Protein AF-A0A927MT51-F1 (afdb_monomer)

pLDDT: mean 70.14, std 13.71, range [46.22, 94.44]

Foldseek 3Di:
DFLVVLLVLLLVLLLVVCVPPPPVVSVVSSVVSNVVSVCLNVVCVVVVHDRLVSNVVSLVVSVVVLVVCPVVVCVVDVDPDDPCLSSVLSVQLSVLVVQCSVVVVDPDCVSPVVSVCSNCVSVVVVVVVVVVVVPDDPPPPDPPDDD

Secondary structure (DSSP, 8-state):
--HHHHHHHHHHHHHHHHTTS-HHHHHHHHHHHHHHHHHHHHHHHHTT--HHHHHHHHHHHHHHHHHHHHHHHHHH---SS-THHHHHHHHHHHHHHHHHHHSSSS--THHHHHHHHHHHHHHHHHHHHHHHHTT------------

Solvent-accessible surface area (backbone atoms only — not comparable to full-atom values): 8426 Å² total; per-residue (Å²): 117,57,36,66,63,48,44,53,49,52,52,53,45,45,55,62,71,32,62,90,52,62,64,74,61,33,53,51,53,43,52,53,51,50,50,53,50,51,51,51,52,55,52,40,48,76,70,69,50,52,48,62,59,51,26,49,52,55,51,53,50,50,56,55,49,51,67,64,43,54,65,50,51,54,68,79,42,83,63,94,63,83,76,57,60,69,52,50,54,50,51,46,39,50,50,17,50,47,33,43,72,54,36,73,76,51,101,52,72,65,40,41,53,54,15,49,50,48,35,51,58,52,49,51,60,49,52,54,49,54,59,57,63,73,65,63,70,80,79,76,80,76,89,73,87,81,132

Radius of gyration: 19.11 Å; Cα contacts (8 Å, |Δi|>4): 81; chains: 1; bounding box: 39×28×73 Å

Mean predicted aligned error: 13.45 Å

Structure (mmCIF, N/CA/C/O backbone):
data_AF-A0A927MT51-F1
#
_entry.id   AF-A0A927MT51-F1
#
loop_
_atom_site.group_PDB
_atom_site.id
_atom_site.type_symbol
_atom_site.label_atom_id
_atom_site.label_alt_id
_atom_site.label_comp_id
_atom_site.label_asym_id
_atom_site.label_entity_id
_atom_site.label_seq_id
_atom_site.pdbx_PDB_ins_code
_atom_site.Cartn_x
_atom_site.Cartn_y
_atom_site.Cartn_z
_atom_site.occupancy
_atom_site.B_iso_or_equiv
_atom_site.auth_seq_id
_atom_site.auth_comp_id
_atom_site.auth_asym_id
_atom_site.auth_atom_id
_atom_site.pdbx_PDB_model_num
ATOM 1 N N . MET A 1 1 ? 13.437 -1.380 -6.213 1.00 63.91 1 MET A N 1
ATOM 2 C CA . MET A 1 1 ? 12.680 -1.936 -5.066 1.00 63.91 1 MET A CA 1
ATOM 3 C C . MET A 1 1 ? 11.728 -2.993 -5.608 1.00 63.91 1 MET A C 1
ATOM 5 O O . MET A 1 1 ? 11.114 -2.711 -6.627 1.00 63.91 1 MET A O 1
ATOM 9 N N . THR A 1 2 ? 11.654 -4.188 -5.011 1.00 83.12 2 THR A N 1
ATOM 10 C CA . THR A 1 2 ? 10.802 -5.279 -5.529 1.00 83.12 2 THR A CA 1
ATOM 11 C C . THR A 1 2 ? 9.343 -5.097 -5.082 1.00 83.12 2 THR A C 1
ATOM 13 O O . THR A 1 2 ? 9.113 -4.524 -4.006 1.00 83.12 2 THR A O 1
ATOM 16 N N . PRO A 1 3 ? 8.354 -5.558 -5.865 1.00 82.88 3 PRO A N 1
ATOM 17 C CA . PRO A 1 3 ? 6.940 -5.418 -5.525 1.00 82.88 3 PRO A CA 1
ATOM 18 C C . PRO A 1 3 ? 6.567 -6.115 -4.207 1.00 82.88 3 PRO A C 1
ATOM 20 O O . PRO A 1 3 ? 5.723 -5.608 -3.474 1.00 82.88 3 PRO A O 1
ATOM 23 N N . GLU A 1 4 ? 7.263 -7.184 -3.811 1.00 86.50 4 GLU A N 1
ATOM 24 C CA . GLU A 1 4 ? 7.046 -7.880 -2.532 1.00 86.50 4 GLU A CA 1
ATOM 25 C C . GLU A 1 4 ? 7.396 -7.007 -1.331 1.00 86.50 4 GLU A C 1
ATOM 27 O O . GLU A 1 4 ? 6.743 -7.083 -0.290 1.00 86.50 4 GLU A O 1
ATOM 32 N N . ARG A 1 5 ? 8.440 -6.174 -1.442 1.00 79.94 5 ARG A N 1
ATOM 33 C CA . ARG A 1 5 ? 8.807 -5.252 -0.357 1.00 79.94 5 ARG A CA 1
ATOM 34 C C . ARG A 1 5 ? 7.724 -4.197 -0.160 1.00 79.94 5 ARG A C 1
ATOM 36 O O . ARG A 1 5 ? 7.415 -3.864 0.981 1.00 79.94 5 ARG A O 1
ATOM 43 N N . VAL A 1 6 ? 7.141 -3.702 -1.253 1.00 80.12 6 VAL A N 1
ATOM 44 C CA . VAL A 1 6 ? 6.017 -2.760 -1.195 1.00 80.12 6 VAL A CA 1
ATOM 45 C C . VAL A 1 6 ? 4.767 -3.457 -0.656 1.00 80.12 6 VAL A C 1
ATOM 47 O O . VAL A 1 6 ? 4.148 -2.933 0.261 1.00 80.12 6 VAL A O 1
ATOM 50 N N . ALA A 1 7 ? 4.445 -4.670 -1.112 1.00 85.25 7 ALA A N 1
ATOM 51 C CA . ALA A 1 7 ? 3.313 -5.444 -0.598 1.00 85.25 7 ALA A CA 1
ATOM 52 C C . ALA A 1 7 ? 3.416 -5.713 0.913 1.00 85.25 7 ALA A C 1
ATOM 54 O O . ALA A 1 7 ? 2.458 -5.480 1.645 1.00 85.25 7 ALA A O 1
ATOM 55 N N . LYS A 1 8 ? 4.598 -6.094 1.418 1.00 83.75 8 LYS A N 1
ATOM 56 C CA . LYS A 1 8 ? 4.835 -6.259 2.865 1.00 83.75 8 LYS A CA 1
ATOM 57 C C . LYS A 1 8 ? 4.595 -4.972 3.652 1.00 83.75 8 LYS A C 1
ATOM 59 O O . LYS A 1 8 ? 4.058 -5.029 4.756 1.00 83.75 8 LYS A O 1
ATOM 64 N N . LEU A 1 9 ? 4.975 -3.819 3.099 1.00 81.31 9 LEU A N 1
ATOM 65 C CA . LEU A 1 9 ? 4.695 -2.524 3.715 1.00 81.31 9 LEU A CA 1
ATOM 66 C C . LEU A 1 9 ? 3.190 -2.236 3.754 1.00 81.31 9 LEU A C 1
ATOM 68 O O . LEU A 1 9 ? 2.690 -1.818 4.796 1.00 81.31 9 LEU A O 1
ATOM 72 N N . VAL A 1 10 ? 2.472 -2.491 2.655 1.00 82.56 10 VAL A N 1
ATOM 73 C CA . VAL A 1 10 ? 1.011 -2.328 2.594 1.00 82.56 10 VAL A CA 1
ATOM 74 C C . VAL A 1 10 ? 0.321 -3.253 3.600 1.00 82.56 10 VAL A C 1
ATOM 76 O O . VAL A 1 10 ? -0.532 -2.795 4.354 1.00 82.56 10 VAL A O 1
ATOM 79 N N . ALA A 1 11 ? 0.726 -4.522 3.696 1.00 83.56 11 ALA A N 1
ATOM 80 C CA . ALA A 1 11 ? 0.170 -5.477 4.656 1.00 83.56 11 ALA A CA 1
ATOM 81 C C . ALA A 1 11 ? 0.452 -5.069 6.114 1.00 83.56 11 ALA A C 1
ATOM 83 O O . ALA A 1 11 ? -0.420 -5.143 6.983 1.00 83.56 11 ALA A O 1
ATOM 84 N N . TRP A 1 12 ? 1.666 -4.591 6.398 1.00 81.88 12 TRP A N 1
ATOM 85 C CA . TRP A 1 12 ? 2.014 -4.043 7.709 1.00 81.88 12 TRP A CA 1
ATOM 86 C C . TRP A 1 12 ? 1.186 -2.798 8.053 1.00 81.88 12 TRP A C 1
ATOM 88 O O . TRP A 1 12 ? 0.709 -2.654 9.185 1.00 81.88 12 TRP A O 1
ATOM 98 N N . TRP A 1 13 ? 0.979 -1.912 7.077 1.00 75.69 13 TRP A N 1
ATOM 99 C CA . TRP A 1 13 ? 0.109 -0.757 7.240 1.00 75.69 13 TRP A CA 1
ATOM 100 C C . TRP A 1 13 ? -1.322 -1.195 7.520 1.00 75.69 13 TRP A C 1
ATOM 102 O O . TRP A 1 13 ? -1.913 -0.703 8.476 1.00 75.69 13 TRP A O 1
ATOM 112 N N . ALA A 1 14 ? -1.845 -2.154 6.755 1.00 80.75 14 ALA A N 1
ATOM 113 C CA . ALA A 1 14 ? -3.200 -2.651 6.915 1.00 80.75 14 ALA A CA 1
ATOM 114 C C . ALA A 1 14 ? -3.434 -3.149 8.353 1.00 80.75 14 ALA A C 1
ATOM 116 O O . ALA A 1 14 ? -4.407 -2.774 8.997 1.00 80.75 14 ALA A O 1
ATOM 117 N N . ARG A 1 15 ? -2.478 -3.892 8.922 1.00 79.38 15 ARG A N 1
ATOM 118 C CA . ARG A 1 15 ? -2.525 -4.325 10.333 1.00 79.38 15 ARG A CA 1
ATOM 119 C C . ARG A 1 15 ? -2.522 -3.158 11.317 1.00 79.38 15 ARG A C 1
ATOM 121 O O . ARG A 1 15 ? -3.231 -3.181 12.318 1.00 79.38 15 ARG A O 1
ATOM 128 N N . SER A 1 16 ? -1.727 -2.131 11.044 1.00 76.00 16 SER A N 1
ATOM 129 C CA . SER A 1 16 ? -1.640 -0.947 11.903 1.00 76.00 16 SER A CA 1
ATOM 130 C C . SER A 1 16 ? -2.898 -0.072 11.806 1.00 76.00 16 SER A C 1
ATOM 132 O O . SER A 1 16 ? -3.359 0.469 12.808 1.00 76.00 16 SER A O 1
ATOM 134 N N . TYR A 1 17 ? -3.492 0.051 10.616 1.00 69.06 17 TYR A N 1
ATOM 135 C CA . TYR A 1 17 ? -4.720 0.812 10.378 1.00 69.06 17 TYR A CA 1
ATOM 136 C C . TYR A 1 17 ? -5.962 0.096 10.919 1.00 69.06 17 TYR A C 1
ATOM 138 O O . TYR A 1 17 ? -6.922 0.769 11.296 1.00 69.06 17 TYR A O 1
ATOM 146 N N . THR A 1 18 ? -5.968 -1.233 10.999 1.00 74.31 18 THR A N 1
ATOM 147 C CA . THR A 1 18 ? -7.075 -1.976 11.611 1.00 74.31 18 THR A CA 1
ATOM 148 C C . THR A 1 18 ? -6.922 -2.145 13.120 1.00 74.31 18 THR A C 1
ATOM 150 O O . THR A 1 18 ? -7.886 -2.549 13.770 1.00 74.31 18 THR A O 1
ATOM 153 N N . GLN A 1 19 ? -5.782 -1.769 13.723 1.00 73.38 19 GLN A N 1
ATOM 154 C CA . GLN A 1 19 ? -5.650 -1.768 15.183 1.00 73.38 19 GLN A CA 1
ATOM 155 C C . GLN A 1 19 ? -6.744 -0.904 15.830 1.00 73.38 19 GLN A C 1
ATOM 157 O O . GLN A 1 19 ? -6.870 0.299 15.565 1.00 73.38 19 GLN A O 1
ATOM 162 N N . GLY A 1 20 ? -7.526 -1.540 16.705 1.00 68.75 20 GLY A N 1
ATOM 163 C CA . GLY A 1 20 ? -8.672 -0.946 17.391 1.00 68.75 20 GLY A CA 1
ATOM 164 C C . GLY A 1 20 ? -10.033 -1.254 16.753 1.00 68.75 20 GLY A C 1
ATOM 165 O O . GLY A 1 20 ? -11.058 -0.846 17.298 1.00 68.75 20 GLY A O 1
ATOM 166 N N . LEU A 1 21 ? -10.082 -1.966 15.631 1.00 74.06 21 LEU A N 1
ATOM 167 C CA . LEU A 1 21 ? -11.330 -2.538 15.126 1.00 74.06 21 LEU A CA 1
ATOM 168 C C . LEU A 1 21 ? -11.613 -3.892 15.795 1.00 74.06 21 LEU A C 1
ATOM 170 O O . LEU A 1 21 ? -10.674 -4.527 16.281 1.00 74.06 21 LEU A O 1
ATOM 174 N N . PRO A 1 22 ? -12.876 -4.356 15.800 1.00 81.06 22 PRO A N 1
ATOM 175 C CA . PRO A 1 22 ? -13.190 -5.732 16.157 1.00 81.06 22 PRO A CA 1
ATOM 176 C C . PRO A 1 22 ? -12.334 -6.708 15.343 1.00 81.06 22 PRO A C 1
ATOM 178 O O . PRO A 1 22 ? -12.266 -6.598 14.116 1.00 81.06 22 PRO A O 1
ATOM 181 N N . THR A 1 23 ? -11.713 -7.668 16.029 1.00 77.56 23 THR A N 1
ATOM 182 C CA . THR A 1 23 ? -10.835 -8.695 15.449 1.00 77.56 23 THR A CA 1
ATOM 183 C C . THR A 1 23 ? -11.363 -9.316 14.147 1.00 77.56 23 THR A C 1
ATOM 185 O O . THR A 1 23 ? -10.612 -9.296 13.172 1.00 77.56 23 THR A O 1
ATOM 188 N N . PRO A 1 24 ? -12.641 -9.745 14.029 1.00 82.06 24 PRO A N 1
ATOM 189 C CA . PRO A 1 24 ? -13.123 -10.361 12.787 1.00 82.06 24 PRO A CA 1
ATOM 190 C C . PRO A 1 24 ? -13.126 -9.403 11.585 1.00 82.06 24 PRO A C 1
ATOM 192 O O . PRO A 1 24 ? -12.920 -9.823 10.450 1.00 82.06 24 PRO A O 1
ATOM 195 N N . ILE A 1 25 ? -13.324 -8.100 11.812 1.00 79.38 25 ILE A N 1
ATOM 196 C CA . ILE A 1 25 ? -13.286 -7.087 10.745 1.00 79.38 25 ILE A CA 1
ATOM 197 C C . ILE A 1 25 ? -11.838 -6.829 10.325 1.00 79.38 25 ILE A C 1
ATOM 199 O O . ILE A 1 25 ? -11.546 -6.705 9.135 1.00 79.38 25 ILE A O 1
ATOM 203 N N . ALA A 1 26 ? -10.930 -6.754 11.301 1.00 79.88 26 ALA A N 1
ATOM 204 C CA . ALA A 1 26 ? -9.514 -6.538 11.052 1.00 79.88 26 ALA A CA 1
ATOM 205 C C . ALA A 1 26 ? -8.904 -7.693 10.245 1.00 79.88 26 ALA A C 1
ATOM 207 O O . ALA A 1 26 ? -8.288 -7.449 9.210 1.00 79.88 26 ALA A O 1
ATOM 208 N N . GLU A 1 27 ? -9.112 -8.936 10.680 1.00 84.81 27 GLU A N 1
ATOM 209 C CA . GLU A 1 27 ? -8.574 -10.138 10.029 1.00 84.81 27 GLU A CA 1
ATOM 210 C C . GLU A 1 27 ? -9.121 -10.325 8.616 1.00 84.81 27 GLU A C 1
ATOM 212 O O . GLU A 1 27 ? -8.355 -10.581 7.683 1.00 84.81 27 GLU A O 1
ATOM 217 N N . ARG A 1 28 ? -10.428 -10.106 8.429 1.00 85.50 28 ARG A N 1
ATOM 218 C CA . ARG A 1 28 ? -11.043 -10.140 7.102 1.00 85.50 28 ARG A CA 1
ATOM 219 C C . ARG A 1 28 ? -10.418 -9.106 6.167 1.00 85.50 28 ARG A C 1
ATOM 221 O O . ARG A 1 28 ? -10.029 -9.440 5.057 1.00 85.50 28 ARG A O 1
ATOM 228 N N . ARG A 1 29 ? -10.255 -7.858 6.615 1.00 83.31 29 ARG A N 1
ATOM 229 C CA . ARG A 1 29 ? -9.633 -6.815 5.784 1.00 83.31 29 ARG A CA 1
ATOM 230 C C . ARG A 1 29 ? -8.172 -7.097 5.462 1.00 83.31 29 ARG A C 1
ATOM 232 O O . ARG A 1 29 ? -7.735 -6.830 4.348 1.00 83.31 29 ARG A O 1
ATOM 239 N N . ILE A 1 30 ? -7.414 -7.612 6.426 1.00 85.50 30 ILE A N 1
ATOM 240 C CA . ILE A 1 30 ? -6.000 -7.938 6.221 1.00 85.50 30 ILE A CA 1
ATOM 241 C C . ILE A 1 30 ? -5.859 -9.081 5.212 1.00 85.50 30 ILE A C 1
ATOM 243 O O . ILE A 1 30 ? -5.024 -8.975 4.321 1.00 85.50 30 ILE A O 1
ATOM 247 N N . SER A 1 31 ? -6.670 -10.137 5.328 1.00 89.31 31 SER A N 1
ATOM 248 C CA . SER A 1 31 ? -6.633 -11.278 4.400 1.00 89.31 31 SER A CA 1
ATOM 249 C C . SER A 1 31 ? -7.093 -10.906 2.988 1.00 89.31 31 SER A C 1
ATOM 251 O O . SER A 1 31 ? -6.446 -11.315 2.029 1.00 89.31 31 SER A O 1
ATOM 253 N N . GLU A 1 32 ? -8.129 -10.068 2.850 1.00 89.12 32 GLU A N 1
ATOM 254 C CA . GLU A 1 32 ? -8.558 -9.513 1.554 1.00 89.12 32 GLU A CA 1
ATOM 255 C C . GLU A 1 32 ? -7.420 -8.733 0.870 1.00 89.12 32 GLU A C 1
ATOM 257 O O . GLU A 1 32 ? -7.147 -8.942 -0.310 1.00 89.12 32 GLU A O 1
ATOM 262 N N . ILE A 1 33 ? -6.726 -7.856 1.607 1.00 88.12 33 ILE A N 1
ATOM 263 C CA . ILE A 1 33 ? -5.611 -7.058 1.069 1.00 88.12 33 ILE 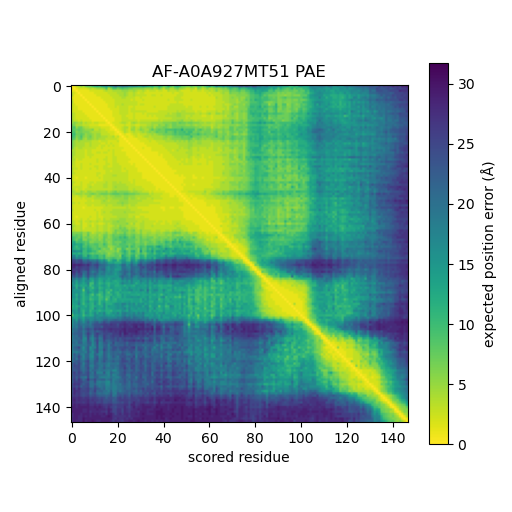A CA 1
ATOM 264 C C . ILE A 1 33 ? -4.406 -7.941 0.721 1.00 88.12 33 ILE A C 1
ATOM 266 O O . ILE A 1 33 ? -3.755 -7.704 -0.292 1.00 88.12 33 ILE A O 1
ATOM 270 N N . ASP A 1 34 ? -4.086 -8.936 1.548 1.00 89.19 34 ASP A N 1
ATOM 271 C CA . ASP A 1 34 ? -2.947 -9.832 1.311 1.00 89.19 34 ASP A CA 1
ATOM 272 C C . ASP A 1 34 ? -3.149 -10.674 0.041 1.00 89.19 34 ASP A C 1
ATOM 274 O O . ASP A 1 34 ? -2.249 -10.742 -0.799 1.00 89.19 34 ASP A O 1
ATOM 278 N N . ALA A 1 35 ? -4.358 -11.216 -0.148 1.00 90.88 35 ALA A N 1
ATOM 279 C CA . ALA A 1 35 ? -4.737 -11.937 -1.361 1.00 90.88 35 ALA A CA 1
ATOM 280 C C . ALA A 1 35 ? -4.719 -11.027 -2.606 1.00 90.88 35 ALA A C 1
ATOM 282 O O . ALA A 1 35 ? -4.076 -11.371 -3.594 1.00 90.88 35 ALA A O 1
ATOM 283 N N . ASP A 1 36 ? -5.321 -9.828 -2.535 1.00 90.88 36 ASP A N 1
ATOM 284 C CA . ASP A 1 36 ? -5.326 -8.844 -3.638 1.00 90.88 36 ASP A CA 1
ATOM 285 C C . ASP A 1 36 ? -3.900 -8.467 -4.073 1.00 90.88 36 ASP A C 1
ATOM 287 O O . ASP A 1 36 ? -3.605 -8.378 -5.264 1.00 90.88 36 ASP A O 1
ATOM 291 N N . LEU A 1 37 ? -2.981 -8.281 -3.117 1.00 90.69 37 LEU A N 1
ATOM 292 C CA . LEU A 1 37 ? -1.578 -7.979 -3.410 1.00 90.69 37 LEU A CA 1
ATOM 293 C C . LEU A 1 37 ? -0.859 -9.157 -4.069 1.00 90.69 37 LEU A C 1
ATOM 295 O O . LEU A 1 37 ? -0.076 -8.943 -4.998 1.00 90.69 37 LEU A O 1
ATOM 299 N N . HIS A 1 38 ? -1.099 -10.379 -3.591 1.00 91.69 38 HIS A N 1
ATOM 300 C CA . HIS A 1 38 ? -0.498 -11.578 -4.165 1.00 91.69 38 HIS A CA 1
ATOM 301 C C . HIS A 1 38 ? -0.951 -11.781 -5.615 1.00 91.69 38 HIS A C 1
ATOM 303 O O . HIS A 1 38 ? -0.108 -11.891 -6.512 1.00 91.69 38 HIS A O 1
ATOM 309 N N . ASP A 1 39 ? -2.263 -11.722 -5.852 1.00 92.31 39 ASP A N 1
ATOM 310 C CA . ASP A 1 39 ? -2.866 -11.882 -7.175 1.00 92.31 39 ASP A CA 1
ATOM 311 C C . ASP A 1 39 ? -2.403 -10.787 -8.136 1.00 92.31 39 ASP A C 1
ATOM 313 O O . ASP A 1 39 ? -2.041 -11.069 -9.278 1.00 92.31 39 ASP A O 1
ATOM 317 N N . HIS A 1 40 ? -2.326 -9.536 -7.672 1.00 91.31 40 HIS A N 1
ATOM 318 C CA . HIS A 1 40 ? -1.856 -8.424 -8.493 1.00 91.31 40 HIS A CA 1
ATOM 319 C C . HIS A 1 40 ? -0.402 -8.608 -8.948 1.00 91.31 40 HIS A C 1
ATOM 321 O O . HIS A 1 40 ? -0.084 -8.365 -10.115 1.00 91.31 40 HIS A O 1
ATOM 327 N N . ILE A 1 41 ? 0.490 -9.047 -8.052 1.00 92.69 41 ILE A N 1
ATOM 328 C CA . ILE A 1 41 ? 1.899 -9.296 -8.391 1.00 92.69 41 ILE A CA 1
ATOM 329 C C . ILE A 1 41 ? 2.014 -10.468 -9.369 1.00 92.69 41 ILE A C 1
ATOM 331 O O . ILE A 1 41 ? 2.713 -10.345 -10.378 1.00 92.69 41 ILE A O 1
ATOM 335 N N . ALA A 1 42 ? 1.331 -11.581 -9.088 1.00 93.25 42 ALA A N 1
ATOM 336 C CA . ALA A 1 42 ? 1.351 -12.769 -9.936 1.00 93.25 42 ALA A CA 1
ATOM 337 C C . ALA A 1 42 ? 0.821 -12.458 -11.344 1.00 93.25 42 ALA A C 1
ATOM 339 O O . ALA A 1 42 ? 1.485 -12.748 -12.343 1.00 93.25 42 ALA A O 1
ATOM 340 N N . HIS A 1 43 ? -0.325 -11.778 -11.425 1.00 93.38 43 HIS A N 1
ATOM 341 C CA . HIS A 1 43 ? -0.939 -11.370 -12.682 1.00 93.38 43 HIS A CA 1
ATOM 342 C C . HIS A 1 43 ? -0.045 -10.408 -13.470 1.00 93.38 43 HIS A C 1
ATOM 344 O O . HIS A 1 43 ? 0.211 -10.632 -14.653 1.00 93.38 43 HIS A O 1
ATOM 350 N N . ALA A 1 44 ? 0.483 -9.356 -12.839 1.00 91.31 44 ALA A N 1
ATOM 351 C CA . ALA A 1 44 ? 1.294 -8.367 -13.542 1.00 91.31 44 ALA A CA 1
ATOM 352 C C . ALA A 1 44 ? 2.620 -8.953 -14.060 1.00 91.31 44 ALA A C 1
ATOM 354 O O . ALA A 1 44 ? 3.064 -8.587 -15.153 1.00 91.31 44 ALA A O 1
ATOM 355 N N . ARG A 1 45 ? 3.219 -9.904 -13.328 1.00 92.62 45 ARG A N 1
ATOM 356 C CA . ARG A 1 45 ? 4.396 -10.650 -13.797 1.00 92.62 45 ARG A CA 1
ATOM 357 C C . ARG A 1 45 ? 4.091 -11.568 -14.968 1.00 92.62 45 ARG A C 1
ATOM 359 O O . ARG A 1 45 ? 4.877 -11.596 -15.909 1.00 92.62 45 ARG A O 1
ATOM 366 N N . ALA A 1 46 ? 2.953 -12.260 -14.948 1.00 94.44 46 ALA A N 1
ATOM 367 C CA . ALA A 1 46 ? 2.524 -13.093 -16.072 1.00 94.44 46 ALA A CA 1
ATOM 368 C C . ALA A 1 46 ? 2.366 -12.282 -17.374 1.00 94.44 46 ALA A C 1
ATOM 370 O O . ALA A 1 46 ? 2.581 -12.810 -18.458 1.00 94.44 46 ALA A O 1
ATOM 371 N N . HIS A 1 47 ? 2.071 -10.982 -17.266 1.00 93.19 47 HIS A N 1
ATOM 372 C CA . HIS A 1 47 ? 1.966 -10.052 -18.396 1.00 93.19 47 HIS A CA 1
ATOM 373 C C . HIS A 1 47 ? 3.282 -9.318 -18.722 1.00 93.19 47 HIS A C 1
ATOM 375 O O . HIS A 1 47 ? 3.273 -8.338 -19.465 1.00 93.19 47 HIS A O 1
ATOM 381 N N . GLY A 1 48 ? 4.415 -9.736 -18.145 1.00 92.44 48 GLY A N 1
ATOM 382 C CA . GLY A 1 48 ? 5.724 -9.129 -18.411 1.00 92.44 48 GLY A CA 1
ATOM 383 C C . GLY A 1 48 ? 5.884 -7.703 -17.872 1.00 92.44 48 GLY A C 1
ATOM 384 O O . GLY A 1 48 ? 6.749 -6.956 -18.331 1.00 92.44 48 GLY A O 1
ATOM 385 N N . THR A 1 49 ? 5.060 -7.289 -16.905 1.00 92.12 49 THR A N 1
ATOM 386 C CA . THR A 1 49 ? 5.171 -5.953 -16.307 1.00 92.12 49 THR A CA 1
ATOM 387 C C . THR A 1 49 ? 6.441 -5.859 -15.468 1.00 92.12 49 THR A C 1
ATOM 389 O O . THR A 1 49 ? 6.744 -6.749 -14.676 1.00 92.12 49 THR A O 1
ATOM 392 N N . SER A 1 50 ? 7.176 -4.752 -15.592 1.00 88.31 50 SER A N 1
ATOM 393 C CA . SER A 1 50 ? 8.387 -4.546 -14.800 1.00 88.31 50 SER A CA 1
ATOM 394 C C . SER A 1 50 ? 8.078 -4.407 -13.308 1.00 88.31 50 SER A C 1
ATOM 396 O O . SER A 1 50 ? 7.159 -3.689 -12.909 1.00 88.31 50 SER A O 1
ATOM 398 N N . ASP A 1 51 ? 8.915 -5.012 -12.464 1.00 86.00 51 ASP A N 1
ATOM 399 C CA . ASP A 1 51 ? 8.806 -4.962 -10.999 1.00 86.00 51 ASP A CA 1
ATOM 400 C C . ASP A 1 51 ? 8.668 -3.527 -10.449 1.00 86.00 51 ASP A C 1
ATOM 402 O O . ASP A 1 51 ? 7.937 -3.290 -9.486 1.00 86.00 51 ASP A O 1
ATOM 406 N N . ARG A 1 52 ? 9.311 -2.541 -11.095 1.00 79.06 52 ARG A N 1
ATOM 407 C CA . ARG A 1 52 ? 9.198 -1.111 -10.749 1.00 79.06 52 ARG A CA 1
ATOM 408 C C . ARG A 1 52 ? 7.782 -0.574 -10.974 1.00 79.06 52 ARG A C 1
ATOM 410 O O . ARG A 1 52 ? 7.263 0.155 -10.131 1.00 79.06 52 ARG A O 1
ATOM 417 N N . ARG A 1 53 ? 7.152 -0.933 -12.097 1.00 81.50 53 ARG A N 1
ATOM 418 C CA . ARG A 1 53 ? 5.784 -0.518 -12.435 1.00 81.50 53 ARG A CA 1
ATOM 419 C C . ARG A 1 53 ? 4.760 -1.224 -11.543 1.00 81.50 53 ARG A C 1
ATOM 421 O O . ARG A 1 53 ? 3.827 -0.567 -11.095 1.00 81.50 53 ARG A O 1
ATOM 428 N N . ILE A 1 54 ? 4.981 -2.498 -11.211 1.00 87.31 54 ILE A N 1
ATOM 429 C CA . ILE A 1 54 ? 4.154 -3.239 -10.240 1.00 87.31 54 ILE A CA 1
ATOM 430 C C . ILE A 1 54 ? 4.229 -2.564 -8.861 1.00 87.31 54 ILE A C 1
ATOM 432 O O . ILE A 1 54 ? 3.205 -2.262 -8.253 1.00 87.31 54 ILE A O 1
ATOM 436 N N . ALA A 1 55 ? 5.439 -2.243 -8.391 1.00 83.81 55 ALA A N 1
ATOM 437 C CA . ALA A 1 55 ? 5.650 -1.549 -7.123 1.00 83.81 55 ALA A CA 1
ATOM 438 C C . ALA A 1 55 ? 4.947 -0.176 -7.070 1.00 83.81 55 ALA A C 1
ATOM 440 O O . ALA A 1 55 ? 4.301 0.140 -6.071 1.00 83.81 55 ALA A O 1
ATOM 441 N N . LEU A 1 56 ? 5.026 0.622 -8.144 1.00 81.44 56 LEU A N 1
ATOM 442 C CA . LEU A 1 56 ? 4.313 1.903 -8.252 1.00 81.44 56 LEU A CA 1
ATOM 443 C C . LEU A 1 56 ? 2.793 1.731 -8.254 1.00 81.44 56 LEU A C 1
ATOM 445 O O . LEU A 1 56 ? 2.101 2.506 -7.599 1.00 81.44 56 LEU A O 1
ATOM 449 N N . ALA A 1 57 ? 2.274 0.728 -8.964 1.00 84.75 57 ALA A N 1
ATOM 450 C CA . ALA A 1 57 ? 0.840 0.458 -9.021 1.00 84.75 57 ALA A CA 1
ATOM 451 C C . ALA A 1 57 ? 0.281 0.110 -7.631 1.00 84.75 57 ALA A C 1
ATOM 453 O O . ALA A 1 57 ? -0.719 0.693 -7.205 1.00 84.75 57 ALA A O 1
ATOM 454 N N . ILE A 1 58 ? 0.980 -0.756 -6.888 1.00 87.81 58 ILE A N 1
ATOM 455 C CA . ILE A 1 58 ? 0.636 -1.104 -5.502 1.00 87.81 58 ILE A CA 1
ATOM 456 C C . ILE A 1 58 ? 0.682 0.139 -4.604 1.00 87.81 58 ILE A C 1
ATOM 458 O O . ILE A 1 58 ? -0.245 0.397 -3.835 1.00 87.81 58 ILE A O 1
ATOM 462 N N . LEU A 1 59 ? 1.742 0.942 -4.717 1.00 82.25 59 LEU A N 1
ATOM 463 C CA . LEU A 1 59 ? 1.918 2.144 -3.906 1.00 82.25 59 LEU A CA 1
ATOM 464 C C . LEU A 1 59 ? 0.816 3.178 -4.166 1.00 82.25 59 LEU A C 1
ATOM 466 O O . LEU A 1 59 ? 0.250 3.745 -3.231 1.00 82.25 59 LEU A O 1
ATOM 470 N N . TRP A 1 60 ? 0.469 3.392 -5.433 1.00 82.25 60 TRP A N 1
ATOM 471 C CA . TRP A 1 60 ? -0.595 4.308 -5.826 1.00 82.25 60 TRP A CA 1
ATOM 472 C C . TRP A 1 60 ? -1.968 3.848 -5.331 1.00 82.25 60 TRP A C 1
ATOM 474 O O . TRP A 1 60 ? -2.768 4.663 -4.863 1.00 82.25 60 TRP A O 1
ATOM 484 N N . ARG A 1 61 ? -2.222 2.535 -5.358 1.00 83.81 61 ARG A N 1
ATOM 485 C CA . ARG A 1 61 ? -3.431 1.931 -4.787 1.00 83.81 61 ARG A CA 1
ATOM 486 C C . ARG A 1 61 ? -3.507 2.159 -3.277 1.00 83.81 61 ARG A C 1
ATOM 488 O O . ARG A 1 61 ? -4.564 2.556 -2.794 1.00 83.81 61 ARG A O 1
ATOM 495 N N . MET A 1 62 ? -2.394 2.017 -2.551 1.00 81.69 62 MET A N 1
ATOM 496 C CA . MET A 1 62 ? -2.332 2.332 -1.117 1.00 81.69 62 MET A CA 1
ATOM 497 C C . MET A 1 62 ? -2.676 3.804 -0.845 1.00 81.69 62 MET A C 1
ATOM 499 O O . MET A 1 62 ? -3.493 4.092 0.026 1.00 81.69 62 MET A O 1
ATOM 503 N N . VAL A 1 63 ? -2.100 4.736 -1.612 1.00 78.12 63 VAL A N 1
ATOM 504 C CA . VAL A 1 63 ? -2.359 6.181 -1.465 1.00 78.12 63 VAL A CA 1
ATOM 505 C C . VAL A 1 63 ? -3.835 6.519 -1.702 1.00 78.12 63 VAL A C 1
ATOM 507 O O . VAL A 1 63 ? -4.413 7.285 -0.933 1.00 78.12 63 VAL A O 1
ATOM 510 N N . ARG A 1 64 ? -4.474 5.923 -2.717 1.00 78.81 64 ARG A N 1
ATOM 511 C CA . ARG A 1 64 ? -5.916 6.110 -2.964 1.00 78.81 64 ARG A CA 1
ATOM 512 C C . ARG A 1 64 ? -6.795 5.451 -1.898 1.00 78.81 64 ARG A C 1
ATOM 514 O O . ARG A 1 64 ? -7.823 6.013 -1.535 1.00 78.81 64 ARG A O 1
ATOM 521 N N . GLY A 1 65 ? -6.400 4.286 -1.385 1.00 76.69 65 GLY A N 1
ATOM 522 C CA . GLY A 1 65 ? -7.098 3.627 -0.276 1.00 76.69 65 GLY A CA 1
ATOM 523 C C . GLY A 1 65 ? -7.072 4.479 0.995 1.00 76.69 65 GLY A C 1
ATOM 524 O O . GLY A 1 65 ? -8.105 4.708 1.614 1.00 76.69 65 GLY A O 1
ATOM 525 N N . LEU A 1 66 ? -5.915 5.067 1.312 1.00 73.12 66 LEU A N 1
ATOM 526 C CA . LEU A 1 66 ? -5.739 5.991 2.434 1.00 73.12 66 LEU A CA 1
ATOM 527 C C . LEU A 1 66 ? -6.711 7.180 2.372 1.00 73.12 66 LEU A C 1
ATOM 529 O O . LEU A 1 66 ? -7.370 7.490 3.366 1.00 73.12 66 LEU A O 1
ATOM 533 N N . THR A 1 67 ? -6.835 7.850 1.224 1.00 68.56 67 THR A N 1
ATOM 534 C CA . THR A 1 67 ? -7.741 9.006 1.104 1.00 68.56 67 THR A CA 1
ATOM 535 C C . THR A 1 67 ? -9.212 8.614 1.255 1.00 68.56 67 THR A C 1
ATOM 537 O O . THR A 1 67 ? -9.980 9.371 1.852 1.00 68.56 67 THR A O 1
ATOM 540 N N . ALA A 1 68 ? -9.597 7.425 0.782 1.00 69.00 68 ALA A N 1
ATOM 541 C CA . ALA A 1 68 ? -10.949 6.886 0.933 1.00 69.00 68 ALA A CA 1
ATOM 542 C C . ALA A 1 68 ? -11.260 6.410 2.368 1.00 69.00 68 ALA A C 1
ATOM 544 O O . ALA A 1 68 ? -12.404 6.513 2.821 1.00 69.00 68 ALA A O 1
ATOM 545 N N . ASP A 1 69 ? -10.250 5.944 3.106 1.00 69.44 69 ASP A N 1
ATOM 546 C CA . ASP A 1 69 ? -10.413 5.364 4.442 1.00 69.44 69 ASP A CA 1
ATOM 547 C C . ASP A 1 69 ? -10.476 6.409 5.565 1.00 69.44 69 ASP A C 1
ATOM 549 O O . ASP A 1 69 ? -11.061 6.151 6.623 1.00 69.44 69 ASP A O 1
ATOM 553 N N . ALA A 1 70 ? -9.924 7.610 5.364 1.00 65.88 70 ALA A N 1
ATOM 554 C CA . ALA A 1 70 ? -9.936 8.664 6.383 1.00 65.88 70 ALA A CA 1
ATOM 555 C C . ALA A 1 70 ? -11.362 9.108 6.800 1.00 65.88 70 ALA A C 1
ATOM 557 O O . ALA A 1 70 ? -11.630 9.188 8.008 1.00 65.88 70 ALA A O 1
ATOM 558 N N . PRO A 1 71 ? -12.316 9.331 5.870 1.00 69.94 71 PRO A N 1
ATOM 559 C CA . PRO A 1 71 ? -13.711 9.598 6.219 1.00 69.94 71 PRO A CA 1
ATOM 560 C C . PRO A 1 71 ? -14.394 8.418 6.917 1.00 69.94 71 PRO A C 1
ATOM 562 O O . PRO A 1 71 ? -15.202 8.625 7.820 1.00 69.94 71 PRO A O 1
ATOM 565 N N . TRP A 1 72 ? -14.079 7.180 6.522 1.00 67.81 72 TRP A N 1
ATOM 566 C CA . TRP A 1 72 ? -14.658 5.979 7.128 1.00 67.81 72 TRP A CA 1
ATOM 567 C C . TRP A 1 72 ? -14.204 5.802 8.579 1.00 67.81 72 TRP A C 1
ATOM 569 O O . TRP A 1 72 ? -15.038 5.617 9.464 1.00 67.81 72 TRP A O 1
ATOM 579 N N . ARG A 1 73 ? -12.906 5.960 8.862 1.00 65.31 73 ARG A N 1
ATOM 580 C CA . ARG A 1 73 ? -12.365 5.808 10.222 1.00 65.31 73 ARG A CA 1
ATOM 581 C C . ARG A 1 73 ? -12.930 6.847 11.197 1.00 65.31 73 ARG A C 1
ATOM 583 O O . ARG A 1 73 ? -13.184 6.505 12.347 1.00 65.31 73 ARG A O 1
ATOM 590 N N . ARG A 1 74 ? -13.193 8.075 10.725 1.00 63.84 74 ARG A N 1
ATOM 591 C CA . ARG A 1 74 ? -13.901 9.120 11.494 1.00 63.84 74 ARG A CA 1
ATOM 592 C C . ARG A 1 74 ? -15.332 8.727 11.875 1.00 63.84 74 ARG A C 1
ATOM 594 O O . ARG A 1 74 ? -15.809 9.174 12.910 1.00 63.84 74 ARG A O 1
ATOM 601 N N . ARG A 1 75 ? -16.009 7.913 11.057 1.00 67.31 75 ARG A N 1
ATOM 602 C CA . ARG A 1 75 ? -17.382 7.441 11.315 1.00 67.31 75 ARG A CA 1
ATOM 603 C C . ARG A 1 75 ? -17.428 6.226 12.242 1.00 67.31 75 ARG A C 1
ATOM 605 O O . ARG A 1 75 ? -18.320 6.144 13.071 1.00 67.31 75 ARG A O 1
ATOM 612 N N . VAL A 1 76 ? -16.475 5.298 12.113 1.00 63.19 76 VAL A N 1
ATOM 613 C CA . VAL A 1 76 ? -16.442 4.055 12.915 1.00 63.19 76 VAL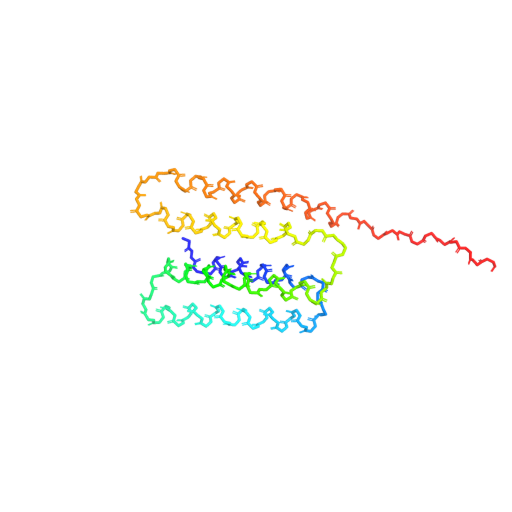 A CA 1
ATOM 614 C C . VAL A 1 76 ? -15.860 4.274 14.318 1.00 63.19 76 VAL A C 1
ATOM 616 O O . VAL A 1 76 ? -16.175 3.529 15.241 1.00 63.19 76 VAL A O 1
ATOM 619 N N . ARG A 1 77 ? -15.047 5.318 14.518 1.00 60.38 77 ARG A N 1
ATOM 620 C CA . ARG A 1 77 ? -14.690 5.821 15.848 1.00 60.38 77 ARG A CA 1
ATOM 621 C C . ARG A 1 77 ? -14.682 7.359 15.848 1.00 60.38 77 ARG A C 1
ATOM 623 O O . ARG A 1 77 ? -13.772 7.942 15.252 1.00 60.38 77 ARG A O 1
ATOM 630 N N . PRO A 1 78 ? -15.596 8.035 16.562 1.00 48.88 78 PRO A N 1
ATOM 631 C CA . PRO A 1 78 ? -15.361 9.405 16.998 1.00 48.88 78 PRO A CA 1
ATOM 632 C C . PRO A 1 78 ? -14.243 9.346 18.056 1.00 48.88 78 PRO A C 1
ATOM 634 O O . PRO A 1 78 ? -14.487 8.973 19.196 1.00 48.88 78 PRO A O 1
ATOM 637 N N . VAL A 1 79 ? -12.981 9.568 17.668 1.00 53.62 79 VAL A N 1
ATOM 638 C CA . VAL A 1 79 ? -11.834 9.451 18.593 1.00 53.62 79 VAL A CA 1
ATOM 639 C C . VAL A 1 79 ? -11.501 10.806 19.209 1.00 53.62 79 VAL A C 1
ATOM 641 O O . VAL A 1 79 ? -11.057 11.723 18.518 1.00 53.62 79 VAL A O 1
ATOM 644 N N . GLU A 1 80 ? -11.627 10.873 20.530 1.00 46.22 80 GLU A N 1
ATOM 645 C CA . GLU A 1 80 ? -10.912 11.790 21.416 1.00 46.22 80 GLU A CA 1
ATOM 646 C C . GLU A 1 80 ? -9.406 11.448 21.342 1.00 46.22 80 GLU A C 1
ATOM 648 O O . GLU A 1 80 ? -8.933 10.460 21.902 1.00 46.22 80 GLU A O 1
ATOM 653 N N . GLY A 1 81 ? -8.652 12.184 20.517 1.00 52.69 81 GLY A N 1
ATOM 654 C CA . GLY A 1 81 ? -7.216 11.967 20.286 1.00 52.69 81 GLY A CA 1
ATOM 655 C C . GLY A 1 81 ? -6.827 11.927 18.803 1.00 52.69 81 GLY A C 1
ATOM 656 O O . GLY A 1 81 ? -7.340 11.126 18.030 1.00 52.69 81 GLY A O 1
ATOM 657 N N . SER A 1 82 ? -5.893 12.803 18.405 1.00 48.16 82 SER A N 1
ATOM 658 C CA . SER A 1 82 ? -5.595 13.145 17.001 1.00 48.16 82 SER A CA 1
ATOM 659 C C . SER A 1 82 ? -5.255 11.928 16.106 1.00 48.16 82 SER A C 1
ATOM 661 O O . SER A 1 82 ? -4.132 11.410 16.161 1.00 48.16 82 SER A O 1
ATOM 663 N N . PRO A 1 83 ? -6.172 11.505 15.212 1.00 53.09 83 PRO A N 1
ATOM 664 C CA . PRO A 1 83 ? -5.987 10.351 14.328 1.00 53.09 83 PRO A CA 1
ATOM 665 C C . PRO A 1 83 ? -5.059 10.633 13.130 1.00 53.09 83 PRO A C 1
ATOM 667 O O . PRO A 1 83 ? -4.777 9.732 12.344 1.00 53.09 83 PRO A O 1
ATOM 670 N N . MET A 1 84 ? -4.562 11.866 12.974 1.00 54.84 84 MET A N 1
ATOM 671 C CA . MET A 1 84 ? -3.765 12.290 11.812 1.00 54.84 84 MET A CA 1
ATOM 672 C C . MET A 1 84 ? -2.312 11.798 11.838 1.00 54.84 84 MET A C 1
ATOM 674 O O . MET A 1 84 ? -1.695 11.662 10.787 1.00 54.84 84 MET A O 1
ATOM 678 N N . LYS A 1 85 ? -1.749 11.499 13.015 1.00 54.34 85 LYS A N 1
ATOM 679 C CA . LYS A 1 85 ? -0.326 11.139 13.156 1.00 54.34 85 LYS A CA 1
ATOM 680 C C . LYS A 1 85 ? 0.081 9.827 12.452 1.00 54.34 85 LYS A C 1
ATOM 682 O O . LYS A 1 85 ? 1.093 9.850 11.754 1.00 54.34 85 LYS A O 1
ATOM 687 N N . PRO A 1 86 ? -0.649 8.696 12.576 1.00 59.31 86 PRO A N 1
ATOM 688 C CA . PRO A 1 86 ? -0.311 7.481 11.824 1.00 59.31 86 PRO A CA 1
ATOM 689 C C . PRO A 1 86 ? -0.572 7.638 10.319 1.00 59.31 86 PRO A C 1
ATOM 691 O O . PRO A 1 86 ? 0.163 7.076 9.514 1.00 59.31 86 PRO A O 1
ATOM 694 N N . PHE A 1 87 ? -1.572 8.440 9.944 1.00 62.09 87 PHE A N 1
ATOM 695 C CA . PHE A 1 87 ? -1.894 8.730 8.549 1.00 62.09 87 PHE A CA 1
ATOM 696 C C . PHE A 1 87 ? -0.770 9.510 7.859 1.00 62.09 87 PHE A C 1
ATOM 698 O O . PHE A 1 87 ? -0.279 9.079 6.820 1.00 62.09 87 PHE A O 1
ATOM 705 N N . LEU A 1 88 ? -0.300 10.603 8.478 1.00 61.72 88 LEU A N 1
ATOM 706 C CA . LEU A 1 88 ? 0.826 11.386 7.965 1.00 61.72 88 LEU A CA 1
ATOM 707 C C . LEU A 1 88 ? 2.101 10.551 7.865 1.00 61.72 88 LEU A C 1
ATOM 709 O O . LEU A 1 88 ? 2.778 10.628 6.853 1.00 61.72 88 LEU A O 1
ATOM 713 N N . ALA A 1 89 ? 2.423 9.730 8.869 1.00 62.06 89 ALA A N 1
ATOM 714 C CA . ALA A 1 89 ? 3.645 8.925 8.838 1.00 62.06 89 ALA A CA 1
ATOM 715 C C . ALA A 1 89 ? 3.682 7.975 7.629 1.00 62.06 89 ALA A C 1
ATOM 717 O O . ALA A 1 89 ? 4.694 7.872 6.941 1.00 62.06 89 ALA A O 1
ATOM 718 N N . VAL A 1 90 ? 2.561 7.317 7.337 1.00 64.38 90 VAL A N 1
ATOM 719 C CA . VAL A 1 90 ? 2.448 6.378 6.215 1.00 64.38 90 VAL A CA 1
ATOM 720 C C . VAL A 1 90 ? 2.414 7.120 4.889 1.00 64.38 90 VAL A C 1
ATOM 722 O O . VAL A 1 90 ? 3.058 6.685 3.943 1.00 64.38 90 VAL A O 1
ATOM 725 N N . PHE A 1 91 ? 1.708 8.247 4.824 1.00 65.94 91 PHE A N 1
ATOM 726 C CA . PHE A 1 91 ? 1.689 9.101 3.643 1.00 65.94 91 PHE A CA 1
ATOM 727 C C . PHE A 1 91 ? 3.098 9.610 3.310 1.00 65.94 91 PHE A C 1
ATOM 729 O O . PHE A 1 91 ? 3.526 9.532 2.164 1.00 65.94 91 PHE A O 1
ATOM 736 N N . THR A 1 92 ? 3.871 10.014 4.320 1.00 65.25 92 THR A N 1
ATOM 737 C CA . THR A 1 92 ? 5.270 10.422 4.163 1.00 65.25 92 THR A CA 1
ATOM 738 C C . THR A 1 92 ? 6.164 9.269 3.710 1.00 65.25 92 THR A C 1
ATOM 740 O O . THR A 1 92 ? 6.979 9.457 2.812 1.00 65.25 92 THR A O 1
ATOM 743 N N . ILE A 1 93 ? 6.000 8.063 4.267 1.00 69.38 93 ILE A N 1
ATOM 744 C CA . ILE A 1 93 ? 6.736 6.873 3.805 1.00 69.38 93 ILE A CA 1
ATOM 745 C C . ILE A 1 93 ? 6.350 6.536 2.358 1.00 69.38 93 ILE A C 1
ATOM 747 O O . ILE A 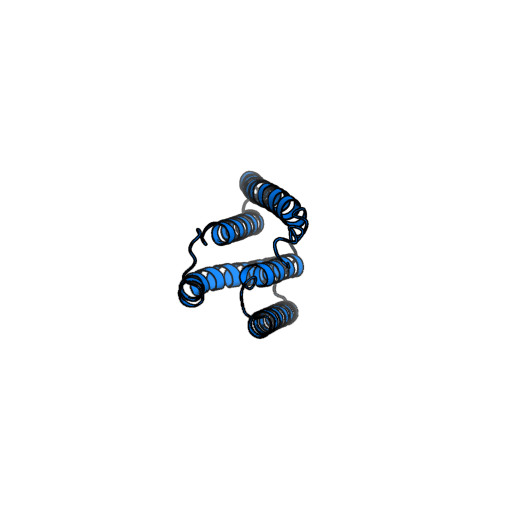1 93 ? 7.223 6.255 1.544 1.00 69.38 93 ILE A O 1
ATOM 751 N N . ALA A 1 94 ? 5.062 6.606 2.016 1.00 67.56 94 ALA A N 1
ATOM 752 C CA . ALA A 1 94 ? 4.572 6.340 0.671 1.00 67.56 94 ALA A CA 1
ATOM 753 C C . ALA A 1 94 ? 5.131 7.343 -0.343 1.00 67.56 94 ALA A C 1
ATOM 755 O O . ALA A 1 94 ? 5.589 6.938 -1.405 1.00 67.56 94 ALA A O 1
ATOM 756 N N . ILE A 1 95 ? 5.165 8.632 0.005 1.00 67.62 95 ILE A N 1
ATOM 757 C CA . ILE A 1 95 ? 5.779 9.680 -0.817 1.00 67.62 95 ILE A CA 1
ATOM 758 C C . ILE A 1 95 ? 7.288 9.473 -0.930 1.00 67.62 95 ILE A C 1
ATOM 760 O O . ILE A 1 95 ? 7.816 9.554 -2.032 1.00 67.62 95 ILE A O 1
ATOM 764 N N . GLY A 1 96 ? 7.988 9.161 0.165 1.00 66.38 96 GLY A N 1
ATOM 765 C CA . GLY A 1 96 ? 9.428 8.888 0.134 1.00 66.38 96 GLY A CA 1
ATOM 766 C C . GLY A 1 96 ? 9.771 7.699 -0.766 1.00 66.38 96 GLY A C 1
ATOM 767 O O . GLY A 1 96 ? 10.712 7.759 -1.554 1.00 66.38 96 GLY A O 1
ATOM 768 N N . LEU A 1 97 ? 8.958 6.641 -0.724 1.00 66.38 97 LEU A N 1
ATOM 769 C CA . LEU A 1 97 ? 9.104 5.482 -1.604 1.00 66.38 97 LEU A CA 1
ATOM 770 C C . LEU A 1 97 ? 8.747 5.807 -3.052 1.00 66.38 97 LEU A C 1
ATOM 772 O O . LEU A 1 97 ? 9.469 5.389 -3.954 1.00 66.38 97 LEU A O 1
ATOM 776 N N . ALA A 1 98 ? 7.687 6.582 -3.284 1.00 63.78 98 ALA A N 1
ATOM 777 C CA . ALA A 1 98 ? 7.338 7.063 -4.613 1.00 63.78 98 ALA A CA 1
ATOM 778 C C . ALA A 1 98 ? 8.482 7.904 -5.187 1.00 63.78 98 ALA A C 1
ATOM 780 O O . ALA A 1 98 ? 8.875 7.669 -6.319 1.00 63.78 98 ALA A O 1
ATOM 781 N N . ALA A 1 99 ? 9.082 8.798 -4.399 1.00 62.88 99 ALA A N 1
ATOM 782 C CA . ALA A 1 99 ? 10.214 9.629 -4.796 1.00 62.88 99 ALA A CA 1
ATOM 783 C C . ALA A 1 99 ? 11.476 8.808 -5.108 1.00 62.88 99 ALA A C 1
ATOM 785 O O . ALA A 1 99 ? 12.148 9.104 -6.086 1.00 62.88 99 ALA A O 1
ATOM 786 N N . ILE A 1 100 ? 11.771 7.734 -4.365 1.00 63.56 100 ILE A N 1
ATOM 787 C CA . ILE A 1 100 ? 1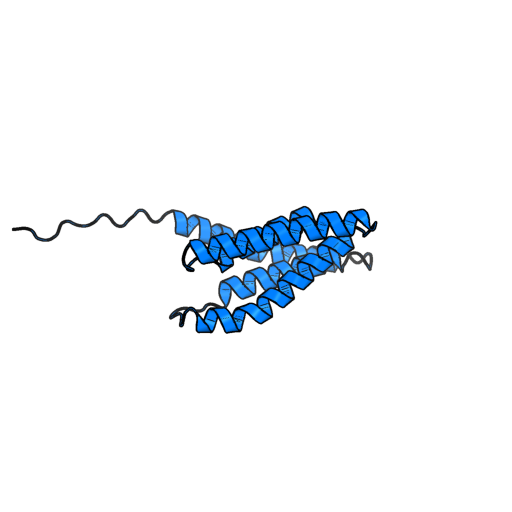2.872 6.809 -4.704 1.00 63.56 100 ILE A CA 1
ATOM 788 C C . ILE A 1 100 ? 12.576 6.062 -6.011 1.00 63.56 100 ILE A C 1
ATOM 790 O O . ILE A 1 100 ? 13.467 5.843 -6.830 1.00 63.56 100 ILE A O 1
ATOM 794 N N . VAL A 1 101 ? 11.322 5.658 -6.219 1.00 63.94 101 VAL A N 1
ATOM 795 C CA . VAL A 1 101 ? 10.917 4.889 -7.399 1.00 63.94 101 VAL A CA 1
ATOM 796 C C . VAL A 1 101 ? 10.674 5.780 -8.626 1.00 63.94 101 VAL A C 1
ATOM 798 O O . VAL A 1 101 ? 10.779 5.279 -9.738 1.00 63.94 101 VAL A O 1
ATOM 801 N N . LEU A 1 102 ? 10.402 7.077 -8.481 1.00 60.97 102 LEU A N 1
ATOM 802 C CA . LEU A 1 102 ? 10.273 8.061 -9.569 1.00 60.97 102 LEU A CA 1
ATOM 803 C C . LEU A 1 102 ? 11.593 8.796 -9.847 1.00 60.97 102 LEU A C 1
ATOM 805 O O . LEU A 1 102 ? 11.929 8.995 -11.004 1.00 60.97 102 LEU A O 1
ATOM 809 N N . GLY A 1 103 ? 12.399 9.100 -8.828 1.00 55.84 103 GLY A N 1
ATOM 810 C CA . GLY A 1 103 ? 13.702 9.780 -8.922 1.00 55.84 103 GLY A CA 1
ATOM 811 C C . GLY A 1 103 ? 14.851 8.932 -9.482 1.00 55.84 103 GLY A C 1
ATOM 812 O O . GLY A 1 103 ? 16.011 9.273 -9.302 1.00 55.84 103 GLY A O 1
ATOM 813 N N . GLY A 1 104 ? 14.543 7.810 -10.129 1.00 52.34 104 GLY A N 1
ATOM 814 C CA . GLY A 1 104 ? 15.467 7.089 -11.010 1.00 52.34 104 GLY A CA 1
ATOM 815 C C . GLY A 1 104 ? 15.086 7.263 -12.481 1.00 52.34 104 GLY A C 1
ATOM 816 O O . GLY A 1 104 ? 15.099 6.274 -13.212 1.00 52.34 104 GLY A O 1
ATOM 817 N N . ILE A 1 105 ? 14.533 8.424 -12.851 1.00 48.16 105 ILE A N 1
ATOM 818 C CA . ILE A 1 105 ? 14.221 8.817 -14.241 1.00 48.16 105 ILE A CA 1
ATOM 819 C C . ILE A 1 105 ? 15.231 9.865 -14.739 1.00 48.16 105 ILE A C 1
ATOM 821 O O . ILE A 1 105 ? 15.570 9.834 -15.912 1.00 48.16 105 ILE A O 1
ATOM 825 N N . ASP A 1 106 ? 15.781 10.689 -13.843 1.00 47.34 106 ASP A N 1
ATOM 826 C CA . ASP A 1 106 ? 16.962 11.521 -14.087 1.00 47.34 106 ASP A CA 1
ATOM 827 C C . ASP A 1 106 ? 18.061 11.075 -13.117 1.00 47.34 106 ASP A C 1
ATOM 829 O O . ASP A 1 106 ? 17.775 10.887 -11.932 1.00 47.34 106 ASP A O 1
ATOM 833 N N . ASP A 1 107 ? 19.305 10.928 -13.579 1.00 55.06 107 ASP A N 1
ATOM 834 C CA . ASP A 1 107 ? 20.510 10.598 -12.791 1.00 55.06 107 ASP A CA 1
ATOM 835 C C . ASP A 1 107 ? 20.904 11.702 -11.775 1.00 55.06 107 ASP A C 1
ATOM 837 O O . ASP A 1 107 ? 22.075 11.985 -11.531 1.00 55.06 107 ASP A O 1
ATOM 841 N N . ALA A 1 108 ? 19.921 12.366 -11.165 1.00 51.34 108 ALA A N 1
ATOM 842 C CA . ALA A 1 108 ? 20.091 13.379 -10.142 1.00 51.34 108 ALA A CA 1
ATOM 843 C C . ALA A 1 108 ? 20.014 12.720 -8.744 1.00 51.34 108 ALA A C 1
ATOM 845 O O . ALA A 1 108 ? 18.922 12.394 -8.263 1.00 51.34 108 ALA A O 1
ATOM 846 N N . PRO A 1 109 ? 21.143 12.555 -8.026 1.00 49.62 109 PRO A N 1
ATOM 847 C CA . PRO A 1 109 ? 21.203 11.833 -6.747 1.00 49.62 109 PRO A CA 1
ATOM 848 C C . PRO A 1 109 ? 20.364 12.461 -5.614 1.00 49.62 109 PRO A C 1
ATOM 850 O O . PRO A 1 109 ? 20.107 11.817 -4.595 1.00 49.62 109 PRO A O 1
ATOM 853 N N . GLY A 1 110 ? 19.889 13.702 -5.775 1.00 48.34 110 GLY A N 1
ATOM 854 C CA . GLY A 1 110 ? 19.174 14.447 -4.734 1.00 48.34 110 GLY A CA 1
ATOM 855 C C . GLY A 1 110 ? 17.815 13.858 -4.334 1.00 48.34 110 GLY A C 1
ATOM 856 O O . GLY A 1 110 ? 17.476 13.849 -3.149 1.00 48.34 110 GLY A O 1
ATOM 857 N N . GLY A 1 111 ? 17.047 13.313 -5.285 1.00 51.69 111 GLY A N 1
ATOM 858 C CA . GLY A 1 111 ? 15.702 12.782 -5.009 1.00 51.69 111 GLY A CA 1
ATOM 859 C C . GLY A 1 111 ? 15.712 11.502 -4.165 1.00 51.69 111 GLY A C 1
ATOM 860 O O . GLY A 1 111 ? 14.851 11.303 -3.305 1.00 51.69 111 GLY A O 1
ATOM 861 N N . GLN A 1 112 ? 16.730 10.661 -4.356 1.00 54.59 112 GLN A N 1
ATOM 862 C CA . GLN A 1 112 ? 16.902 9.403 -3.625 1.00 54.59 112 GLN A CA 1
ATOM 863 C C . GLN A 1 112 ? 17.328 9.651 -2.175 1.00 54.59 112 GLN A C 1
ATOM 865 O O . GLN A 1 112 ? 16.806 9.012 -1.263 1.00 54.59 112 GLN A O 1
ATOM 870 N N . VAL A 1 113 ? 18.221 10.621 -1.953 1.00 56.16 113 VAL A N 1
ATOM 871 C CA . VAL A 1 113 ? 18.695 11.002 -0.615 1.00 56.16 113 VAL A CA 1
ATOM 872 C C . VAL A 1 113 ? 17.574 11.649 0.200 1.00 56.16 113 VAL A C 1
ATOM 874 O O . VAL A 1 113 ? 17.378 11.284 1.357 1.00 56.16 113 VAL A O 1
ATOM 877 N N . LEU A 1 114 ? 16.775 12.536 -0.401 1.00 56.00 114 LEU A N 1
ATOM 878 C CA . LEU A 1 114 ? 15.614 13.145 0.263 1.00 56.00 114 LEU A CA 1
ATOM 879 C C . LEU A 1 114 ? 14.530 12.115 0.608 1.00 56.00 114 LEU A C 1
ATOM 881 O O . LEU A 1 114 ? 14.017 12.116 1.729 1.00 56.00 114 LEU A O 1
ATOM 885 N N . GLY A 1 115 ? 14.215 11.203 -0.318 1.00 56.47 115 GLY A N 1
ATOM 886 C CA . GLY A 1 115 ? 13.271 10.111 -0.067 1.00 56.47 115 GLY A CA 1
ATOM 887 C C . GLY A 1 115 ? 13.745 9.172 1.047 1.00 56.47 115 GLY A C 1
ATOM 888 O O . GLY A 1 115 ? 12.967 8.817 1.933 1.00 56.47 115 GLY A O 1
ATOM 889 N N . LEU A 1 116 ? 15.035 8.822 1.056 1.00 58.88 116 LEU A N 1
ATOM 890 C CA . LEU A 1 116 ? 15.646 7.982 2.086 1.00 58.88 116 LEU A CA 1
ATOM 891 C C . LEU A 1 116 ? 15.672 8.680 3.456 1.00 58.88 116 LEU A C 1
ATOM 893 O O . LEU A 1 116 ? 15.320 8.060 4.458 1.00 58.88 116 LEU A O 1
ATOM 897 N N . LEU A 1 117 ? 16.023 9.969 3.512 1.00 58.09 117 LEU A N 1
ATOM 898 C CA . LEU A 1 117 ? 16.039 10.759 4.749 1.00 58.09 117 LEU A CA 1
ATOM 899 C C . LEU A 1 117 ? 14.639 10.912 5.353 1.00 58.09 117 LEU A C 1
ATOM 901 O O . LEU A 1 117 ? 14.486 10.782 6.569 1.00 58.09 117 LEU A O 1
ATOM 905 N N . LEU A 1 118 ? 13.606 11.105 4.526 1.00 62.91 118 LEU A N 1
ATOM 906 C CA . LEU A 1 118 ? 12.213 11.128 4.987 1.00 62.91 118 LEU A CA 1
ATOM 907 C C . LEU A 1 118 ? 11.785 9.782 5.587 1.00 62.91 118 LEU A C 1
ATOM 909 O O . LEU A 1 118 ? 11.159 9.753 6.649 1.00 62.91 118 LEU A O 1
ATOM 913 N N . ILE A 1 119 ? 12.156 8.665 4.953 1.00 61.31 119 ILE A N 1
ATOM 914 C CA . ILE A 1 119 ? 11.851 7.316 5.453 1.00 61.31 119 ILE A CA 1
ATOM 915 C C . ILE A 1 119 ? 12.596 7.036 6.764 1.00 61.31 119 ILE A C 1
ATOM 917 O O . ILE A 1 119 ? 11.989 6.548 7.720 1.00 61.31 119 ILE A O 1
ATOM 921 N N . ILE A 1 120 ? 13.892 7.358 6.834 1.00 64.81 120 ILE A N 1
ATOM 922 C CA . ILE A 1 120 ? 14.721 7.119 8.022 1.00 64.81 120 ILE A CA 1
ATOM 923 C C . ILE A 1 120 ? 14.243 7.982 9.191 1.00 64.81 120 ILE A C 1
ATOM 925 O O . ILE A 1 120 ? 14.052 7.451 10.285 1.00 64.81 120 ILE A O 1
ATOM 929 N N . GLY A 1 121 ? 13.993 9.276 8.977 1.00 60.12 121 GLY A N 1
ATOM 930 C CA . GLY A 1 121 ? 13.567 10.197 10.034 1.00 60.12 121 GLY A CA 1
ATOM 931 C C . GLY A 1 121 ? 12.211 9.826 10.640 1.00 60.12 121 GLY A C 1
ATOM 932 O O . GLY A 1 121 ? 12.059 9.777 11.860 1.00 60.12 121 GLY A O 1
ATOM 933 N N . VAL A 1 122 ? 11.229 9.482 9.802 1.00 61.50 122 VAL A N 1
ATOM 934 C CA . VAL A 1 122 ? 9.889 9.103 10.280 1.00 61.50 122 VAL A CA 1
ATOM 935 C C . VAL A 1 122 ? 9.879 7.690 10.871 1.00 61.50 122 VAL A C 1
ATOM 937 O O . VAL A 1 122 ? 9.276 7.464 11.923 1.00 61.50 122 VAL A O 1
ATOM 940 N N . GLY A 1 123 ? 10.573 6.738 10.239 1.00 53.38 123 GLY A N 1
ATOM 941 C CA . GLY A 1 123 ? 10.636 5.348 10.692 1.00 53.38 123 GLY A CA 1
ATOM 942 C C . GLY A 1 123 ? 11.331 5.184 12.045 1.00 53.38 123 GLY A C 1
ATOM 943 O O . GLY A 1 123 ? 10.842 4.446 12.902 1.00 53.38 123 GLY A O 1
ATOM 944 N N . SER A 1 124 ? 12.427 5.910 12.279 1.00 57.16 124 SER A N 1
ATOM 945 C CA . SER A 1 124 ? 13.185 5.844 13.537 1.00 57.16 124 SER A CA 1
ATOM 946 C C . SER A 1 124 ? 12.421 6.452 14.719 1.00 57.16 124 SER A C 1
ATOM 948 O O . SER A 1 124 ? 12.315 5.810 15.767 1.00 57.16 124 SER A O 1
ATOM 950 N N . ALA A 1 125 ? 11.785 7.615 14.542 1.00 59.09 125 ALA A N 1
ATOM 951 C CA . ALA A 1 125 ? 10.947 8.228 15.576 1.00 59.09 125 ALA A CA 1
ATOM 952 C C . ALA A 1 125 ? 9.736 7.349 15.947 1.00 59.09 125 ALA A C 1
ATOM 954 O O . ALA A 1 125 ? 9.340 7.254 17.115 1.00 59.09 125 ALA A O 1
ATOM 955 N N . TRP A 1 126 ? 9.155 6.664 14.960 1.00 57.34 126 TRP A N 1
ATOM 956 C CA . TRP A 1 126 ? 8.000 5.798 15.174 1.00 57.34 126 TRP A CA 1
ATOM 957 C C . TRP A 1 126 ? 8.382 4.463 15.836 1.00 57.34 126 TRP A C 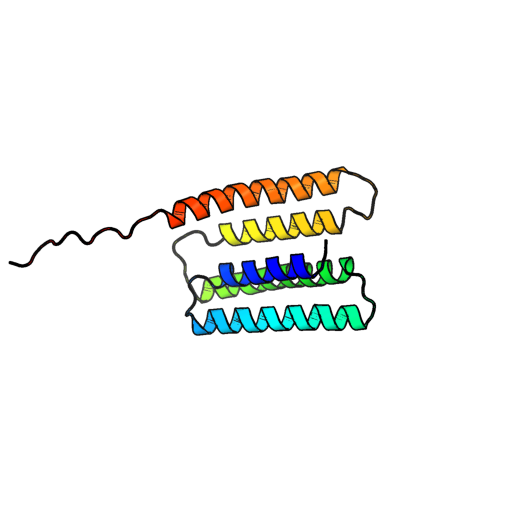1
ATOM 959 O O . TRP A 1 126 ? 7.726 4.049 16.796 1.00 57.34 126 TRP A O 1
ATOM 969 N N . LEU A 1 127 ? 9.483 3.832 15.405 1.00 56.56 127 LEU A N 1
ATOM 970 C CA . LEU A 1 127 ? 10.015 2.600 16.001 1.00 56.56 127 LEU A CA 1
ATOM 971 C C . LEU A 1 127 ? 10.425 2.805 17.466 1.00 56.56 127 LEU A C 1
ATOM 973 O O . LEU A 1 127 ? 10.121 1.966 18.319 1.00 56.56 127 LEU A O 1
ATOM 977 N N . PHE A 1 128 ? 11.067 3.935 17.770 1.00 61.53 128 PHE A N 1
ATOM 978 C CA . PHE A 1 128 ? 11.463 4.284 19.133 1.00 61.53 128 PHE A CA 1
ATOM 979 C C . PHE A 1 128 ? 10.242 4.381 20.062 1.00 61.53 128 PHE A C 1
ATOM 981 O O . PHE A 1 128 ? 10.230 3.819 21.160 1.00 61.53 128 PHE A O 1
ATOM 988 N N . ARG A 1 129 ? 9.154 4.998 19.584 1.00 60.59 129 ARG A N 1
ATOM 98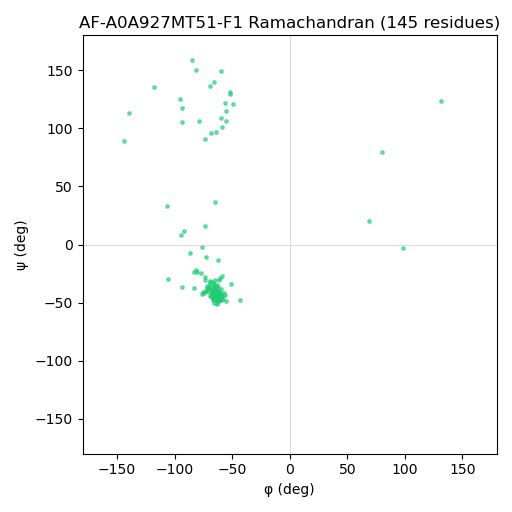9 C CA . ARG A 1 129 ? 7.913 5.148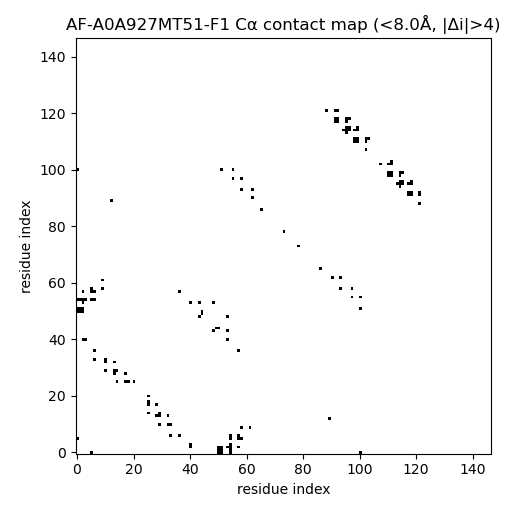 20.356 1.00 60.59 129 ARG A CA 1
ATOM 990 C C . ARG A 1 129 ? 7.135 3.839 20.514 1.00 60.59 129 ARG A C 1
ATOM 992 O O . ARG A 1 129 ? 6.568 3.592 21.576 1.00 60.59 129 ARG A O 1
ATOM 999 N N . TRP A 1 130 ? 7.142 2.972 19.503 1.00 58.81 130 TRP A N 1
ATOM 1000 C CA . TRP A 1 130 ? 6.549 1.631 19.584 1.00 58.81 130 TRP A CA 1
ATOM 1001 C C . TRP A 1 130 ? 7.255 0.745 20.618 1.00 58.81 130 TRP A C 1
ATOM 1003 O O . TRP A 1 130 ? 6.604 0.056 21.406 1.00 58.81 130 TRP A O 1
ATOM 1013 N N . ARG A 1 131 ? 8.590 0.818 20.676 1.00 61.19 131 ARG A N 1
ATOM 1014 C CA . ARG A 1 131 ? 9.389 0.083 21.664 1.00 61.19 131 ARG A CA 1
ATOM 1015 C C . ARG A 1 131 ? 9.145 0.588 23.091 1.00 61.19 131 ARG A C 1
ATOM 1017 O O . ARG A 1 131 ? 9.155 -0.213 24.021 1.00 61.19 131 ARG A O 1
ATOM 1024 N N . ALA A 1 132 ? 8.866 1.882 23.253 1.00 57.03 132 ALA A N 1
ATOM 1025 C CA . ALA A 1 132 ? 8.467 2.466 24.533 1.00 57.03 132 ALA A CA 1
ATOM 1026 C C . ALA A 1 132 ? 7.051 2.037 24.968 1.00 57.03 132 ALA A C 1
ATOM 1028 O O . ALA A 1 132 ? 6.825 1.770 26.144 1.00 57.03 132 ALA A O 1
ATOM 1029 N N . ALA A 1 133 ? 6.106 1.903 24.031 1.00 55.62 133 ALA A N 1
ATOM 1030 C CA . ALA A 1 133 ? 4.732 1.492 24.336 1.00 55.62 133 ALA A CA 1
ATOM 1031 C C . ALA A 1 133 ? 4.615 0.021 24.784 1.00 55.62 133 ALA A C 1
ATOM 1033 O O . ALA A 1 133 ? 3.783 -0.291 25.629 1.00 55.62 133 ALA A O 1
ATOM 1034 N N . ARG A 1 134 ? 5.476 -0.875 24.279 1.00 61.62 134 ARG A N 1
ATOM 1035 C CA . ARG A 1 134 ? 5.522 -2.290 24.702 1.00 61.62 134 ARG A CA 1
ATOM 1036 C C . ARG A 1 134 ? 6.110 -2.521 26.098 1.00 61.62 134 ARG A C 1
ATOM 1038 O O . ARG A 1 134 ? 6.031 -3.636 26.597 1.00 61.62 134 ARG A O 1
ATOM 1045 N N . LYS A 1 135 ? 6.723 -1.504 26.709 1.00 52.44 135 LYS A N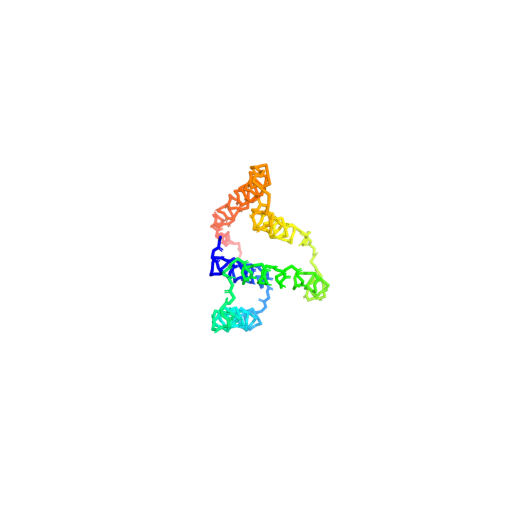 1
ATOM 1046 C CA . LYS A 1 135 ? 7.354 -1.604 28.032 1.00 52.44 135 LYS A CA 1
ATOM 1047 C C . LYS A 1 135 ? 6.452 -1.169 29.186 1.00 52.44 135 LYS A C 1
ATOM 1049 O O . LYS A 1 135 ? 6.955 -1.057 30.295 1.00 52.44 135 LYS A O 1
ATOM 1054 N N . ARG A 1 136 ? 5.159 -0.902 28.970 1.00 51.09 136 ARG A N 1
ATOM 1055 C CA . ARG A 1 136 ? 4.243 -0.689 30.098 1.00 51.09 136 ARG A CA 1
ATOM 1056 C C . ARG A 1 136 ? 3.868 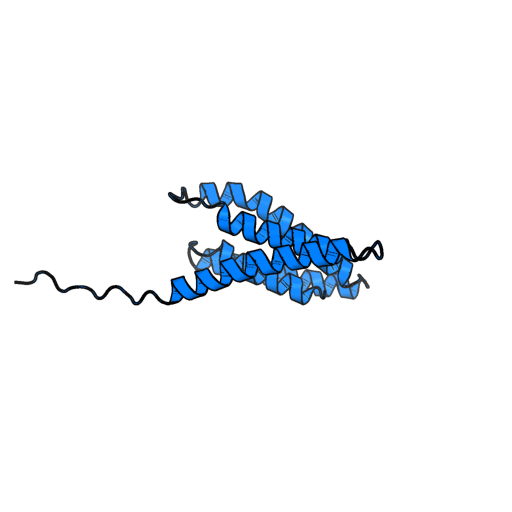-2.057 30.680 1.00 51.09 136 ARG A C 1
ATOM 1058 O O . ARG A 1 136 ? 3.129 -2.771 30.003 1.00 51.09 136 ARG A O 1
ATOM 1065 N N . PRO A 1 137 ? 4.384 -2.453 31.860 1.00 56.34 137 PRO A N 1
ATOM 1066 C CA . PRO A 1 137 ? 3.814 -3.592 32.562 1.00 56.34 137 PRO A CA 1
ATOM 1067 C C . PRO A 1 137 ? 2.335 -3.294 32.858 1.00 56.34 137 PRO A C 1
ATOM 1069 O O . PRO A 1 137 ? 1.979 -2.115 33.000 1.00 56.34 137 PRO A O 1
ATOM 1072 N N . PRO A 1 138 ? 1.466 -4.321 32.903 1.00 54.72 138 PRO A N 1
ATOM 1073 C CA . PRO A 1 138 ? 0.113 -4.141 33.412 1.00 54.72 138 PRO A CA 1
ATOM 1074 C C . PRO A 1 138 ? 0.225 -3.478 34.785 1.00 54.72 138 PRO A C 1
ATOM 1076 O O . PRO A 1 138 ? 1.051 -3.884 35.602 1.00 54.72 138 PRO A O 1
ATOM 1079 N N . ALA A 1 139 ? -0.523 -2.391 34.978 1.00 62.59 139 ALA A N 1
ATOM 1080 C CA . ALA A 1 139 ? -0.650 -1.786 36.289 1.00 62.59 139 ALA A CA 1
ATOM 1081 C C . ALA A 1 139 ? -1.235 -2.868 37.194 1.00 62.59 139 ALA A C 1
ATOM 1083 O O . ALA A 1 139 ? -2.371 -3.285 36.985 1.00 62.59 139 ALA A O 1
ATOM 1084 N N . ASP A 1 140 ? -0.393 -3.368 38.091 1.00 60.88 140 ASP A N 1
ATOM 1085 C CA . ASP A 1 140 ? -0.769 -4.282 39.153 1.00 60.88 140 ASP A CA 1
ATOM 1086 C C . ASP A 1 140 ? -1.990 -3.695 39.867 1.00 60.88 140 ASP A C 1
ATOM 1088 O O . ASP A 1 140 ? -1.983 -2.533 40.298 1.00 60.88 140 ASP A O 1
ATOM 1092 N N . GLU A 1 141 ? -3.068 -4.471 39.864 1.00 55.50 141 GLU A N 1
ATOM 1093 C CA . GLU A 1 141 ? -4.290 -4.196 40.594 1.00 55.50 141 GLU A CA 1
ATOM 1094 C C . GLU A 1 141 ? -3.921 -4.095 42.071 1.00 55.50 141 GLU A C 1
ATOM 1096 O O . GLU A 1 141 ? -3.732 -5.092 42.756 1.00 55.50 141 GLU A O 1
ATOM 1101 N N . SER A 1 142 ? -3.818 -2.865 42.574 1.00 58.53 142 SER A N 1
ATOM 1102 C CA . SER A 1 142 ? -3.812 -2.612 44.010 1.00 58.53 142 SER A CA 1
ATOM 1103 C C . SER A 1 142 ? -5.086 -3.234 44.595 1.00 58.53 142 SER A C 1
ATOM 1105 O O . SER A 1 142 ? -6.174 -2.753 44.259 1.00 58.53 142 SER A O 1
ATOM 1107 N N . PRO A 1 143 ? -4.994 -4.260 45.465 1.00 59.88 143 PRO A N 1
ATOM 1108 C CA . PRO A 1 143 ? -6.153 -4.781 46.164 1.00 59.88 143 PRO A CA 1
ATOM 1109 C C . PRO A 1 143 ? -6.511 -3.747 47.225 1.00 59.88 143 PRO A C 1
ATOM 1111 O O . PRO A 1 143 ? -5.962 -3.727 48.327 1.00 59.88 143 PRO A O 1
ATOM 1114 N N . ARG A 1 144 ? -7.383 -2.818 46.849 1.00 62.94 144 ARG A N 1
ATOM 1115 C CA . ARG A 1 144 ? -8.156 -2.038 47.798 1.00 62.94 144 ARG A CA 1
ATOM 1116 C C . ARG A 1 144 ? -9.506 -2.722 47.953 1.00 62.94 144 ARG A C 1
ATOM 1118 O O . ARG A 1 144 ? -10.215 -2.929 46.975 1.00 62.94 144 ARG A O 1
ATOM 1125 N N . ASP A 1 145 ? -9.805 -3.019 49.209 1.00 58.31 145 ASP A N 1
ATOM 1126 C CA . ASP A 1 145 ? -11.152 -3.132 49.759 1.00 58.31 145 ASP A CA 1
ATOM 1127 C C . ASP A 1 145 ? -11.907 -4.443 49.497 1.00 58.31 145 ASP A C 1
ATOM 1129 O O . ASP A 1 145 ? -12.822 -4.491 48.683 1.00 58.31 145 ASP A O 1
ATOM 1133 N N . GLN A 1 146 ? -11.580 -5.472 50.289 1.00 55.22 146 GLN A N 1
ATOM 1134 C CA . GLN A 1 146 ? -12.547 -6.379 50.943 1.00 55.22 146 GLN A CA 1
ATOM 1135 C C . GLN A 1 146 ? -11.932 -6.719 52.317 1.00 55.22 146 GLN A C 1
ATOM 1137 O O . GLN A 1 146 ? -10.912 -7.401 52.369 1.00 55.22 146 GLN A O 1
ATOM 1142 N N . GLN A 1 147 ? -12.204 -5.936 53.369 1.00 55.09 147 GLN A N 1
ATOM 1143 C CA . GLN A 1 147 ? -13.285 -6.167 54.348 1.00 55.09 147 GLN A CA 1
ATOM 1144 C C . GLN A 1 147 ? -13.454 -7.631 54.750 1.00 55.09 147 GLN A C 1
ATOM 1146 O O . GLN A 1 147 ? -13.855 -8.434 53.883 1.00 55.09 147 GLN A O 1
#

Sequence (147 aa):
MTPERVAKLVAWWARSYTQGLPTPIAERRISEIDADLHDHIAHARAHGTSDRRIALAILWRMVRGLTADAPWRRRVRPVEGSPMKPFLAVFTIAIGLAAIVLGGIDDAPGGQVLGLLLIIGVGSAWLFRWRAARKRPPADESPRDQQ

Organism: NCBI:txid648752

Nearest PDB structures (foldseek):
  6n4n-assembly1_F  TM=3.376E-01  e=2.381E+00  synthetic construct
  6n4n-assembly2_C  TM=3.013E-01  e=2.793E+00  synthetic construct